Protein AF-A0A8J2L6C5-F1 (afdb_monomer_lite)

Radius of gyration: 22.98 Å; chains: 1; bounding box: 67×47×53 Å

Structure (mmCIF, N/CA/C/O backbone):
data_AF-A0A8J2L6C5-F1
#
_entry.id   AF-A0A8J2L6C5-F1
#
loop_
_atom_site.group_PDB
_atom_site.id
_atom_site.type_symbol
_atom_site.label_atom_id
_atom_site.label_alt_id
_atom_site.label_comp_id
_atom_site.label_asym_id
_atom_site.label_entity_id
_atom_site.label_seq_id
_atom_site.pdbx_PDB_ins_code
_atom_site.Cartn_x
_atom_site.Cartn_y
_atom_site.Cartn_z
_atom_site.occupancy
_atom_site.B_iso_or_equiv
_atom_site.auth_seq_id
_atom_site.auth_comp_id
_atom_site.auth_asym_id
_atom_site.auth_atom_id
_atom_site.pdbx_PDB_model_num
ATOM 1 N N . MET A 1 1 ? 51.943 -33.231 -26.696 1.00 49.09 1 MET A N 1
ATOM 2 C CA . MET A 1 1 ? 50.766 -32.488 -26.195 1.00 49.09 1 MET A CA 1
ATOM 3 C C . MET A 1 1 ? 50.661 -31.235 -27.057 1.00 49.09 1 MET A C 1
ATOM 5 O O . MET A 1 1 ? 51.568 -30.420 -26.997 1.00 49.09 1 MET A O 1
ATOM 9 N N . SER A 1 2 ? 49.703 -31.187 -27.993 1.00 46.16 2 SER A N 1
ATOM 10 C CA . SER A 1 2 ? 49.721 -30.212 -29.100 1.00 46.16 2 SER A CA 1
ATOM 11 C C . SER A 1 2 ? 49.302 -28.809 -28.628 1.00 46.16 2 SER A C 1
ATOM 13 O O . SER A 1 2 ? 48.279 -28.712 -27.941 1.00 46.16 2 SER A O 1
ATOM 15 N N . PRO A 1 3 ? 50.031 -27.738 -28.993 1.00 54.91 3 PRO A N 1
ATOM 1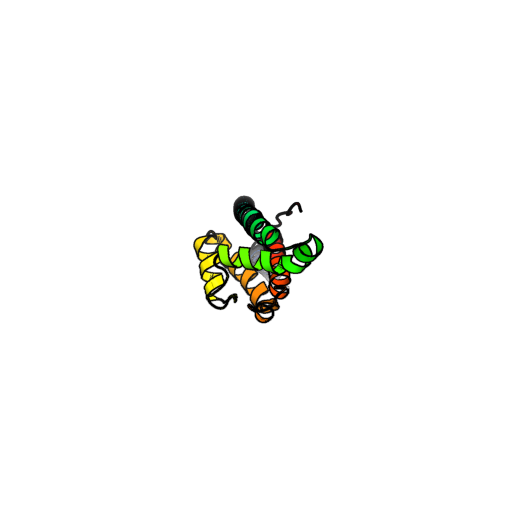6 C CA . PRO A 1 3 ? 49.730 -26.361 -28.576 1.00 54.91 3 PRO A CA 1
ATOM 17 C C . PRO A 1 3 ? 48.330 -25.877 -29.006 1.00 54.91 3 PRO A C 1
ATOM 19 O O . PRO A 1 3 ? 47.733 -25.035 -28.335 1.00 54.91 3 PRO A O 1
ATOM 22 N N . ASP A 1 4 ? 47.739 -26.476 -30.044 1.00 61.22 4 ASP A N 1
ATOM 23 C CA . ASP A 1 4 ? 46.392 -26.147 -30.538 1.00 61.22 4 ASP A CA 1
ATOM 24 C C . ASP A 1 4 ? 45.256 -26.455 -29.552 1.00 61.22 4 ASP A C 1
ATOM 26 O O . ASP A 1 4 ? 44.227 -25.769 -29.524 1.00 61.22 4 ASP A O 1
ATOM 30 N N . THR A 1 5 ? 45.422 -27.473 -28.706 1.00 56.78 5 THR A N 1
ATOM 31 C CA . THR A 1 5 ? 44.381 -27.885 -27.752 1.00 56.78 5 THR A CA 1
ATOM 32 C C . THR A 1 5 ? 44.279 -26.907 -26.579 1.00 56.78 5 THR A C 1
ATOM 34 O O . THR A 1 5 ? 43.208 -26.756 -25.989 1.00 56.78 5 THR A O 1
ATOM 37 N N . GLN A 1 6 ? 45.374 -26.215 -26.250 1.00 59.84 6 GLN A N 1
ATOM 38 C CA . GLN A 1 6 ? 45.425 -25.250 -25.153 1.00 59.84 6 GLN A CA 1
ATOM 39 C C . GLN A 1 6 ? 44.753 -23.928 -25.542 1.00 59.84 6 GLN A C 1
ATOM 41 O O . GLN A 1 6 ? 43.902 -23.442 -24.798 1.00 59.84 6 GLN A O 1
ATOM 46 N N . SER A 1 7 ? 45.020 -23.415 -26.747 1.00 59.69 7 SER A N 1
ATOM 47 C CA . SER A 1 7 ? 44.397 -22.183 -27.253 1.00 59.69 7 SER A CA 1
ATOM 48 C C . SER A 1 7 ? 42.879 -22.309 -27.423 1.00 59.69 7 SER A C 1
ATOM 50 O O . SER A 1 7 ? 42.139 -21.401 -27.049 1.00 59.69 7 SER A O 1
ATOM 52 N N . ARG A 1 8 ? 42.378 -23.461 -27.896 1.00 69.06 8 ARG A N 1
ATOM 53 C CA . ARG A 1 8 ? 40.928 -23.707 -28.027 1.00 69.06 8 ARG A CA 1
ATOM 54 C C . ARG A 1 8 ? 40.193 -23.691 -26.685 1.00 69.06 8 ARG A C 1
ATOM 56 O O . ARG A 1 8 ? 39.092 -23.156 -26.605 1.00 69.06 8 ARG A O 1
ATOM 63 N N . ARG A 1 9 ? 40.803 -24.242 -25.630 1.00 70.81 9 ARG A N 1
ATOM 64 C CA . ARG A 1 9 ? 40.222 -24.254 -24.276 1.00 70.81 9 ARG A CA 1
ATOM 65 C C . ARG A 1 9 ? 40.159 -22.854 -23.674 1.00 70.81 9 ARG A C 1
ATOM 67 O O . ARG A 1 9 ? 39.154 -22.519 -23.063 1.00 70.81 9 ARG A O 1
ATOM 74 N N . VAL A 1 10 ? 41.183 -22.028 -23.896 1.00 72.75 10 VAL A N 1
ATOM 75 C CA . VAL A 1 10 ? 41.202 -20.632 -23.425 1.00 72.75 10 VAL A CA 1
ATOM 76 C C . VAL A 1 10 ? 40.111 -19.806 -24.110 1.00 72.75 10 VAL A C 1
ATOM 78 O O . VAL A 1 10 ? 39.377 -19.092 -23.434 1.00 72.75 10 VAL A O 1
ATOM 81 N N . ILE A 1 11 ? 39.943 -19.955 -2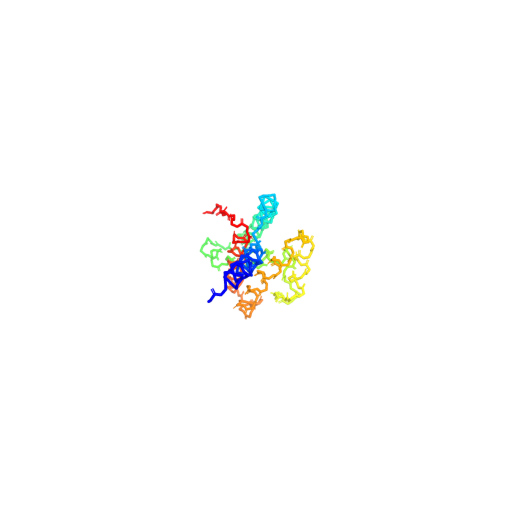5.428 1.00 74.56 11 ILE A N 1
ATOM 82 C CA . ILE A 1 11 ? 38.912 -19.233 -26.191 1.00 74.56 11 ILE A CA 1
ATOM 83 C C . ILE A 1 11 ? 37.501 -19.640 -25.738 1.00 74.56 11 ILE A C 1
ATOM 85 O O . ILE A 1 11 ? 36.667 -18.773 -25.487 1.00 74.56 11 ILE A O 1
ATOM 89 N N . LEU A 1 12 ? 37.242 -20.941 -25.568 1.00 72.38 12 LEU A N 1
ATOM 90 C CA . LEU A 1 12 ? 35.959 -21.442 -25.056 1.00 72.38 12 LEU A CA 1
ATOM 91 C C . LEU A 1 12 ? 35.655 -20.913 -23.648 1.00 72.38 12 LEU A C 1
ATOM 93 O O . LEU A 1 12 ? 34.540 -20.461 -23.400 1.00 72.38 12 LEU A O 1
ATOM 97 N N . SER A 1 13 ? 36.644 -20.891 -22.752 1.00 70.69 13 SER A N 1
ATOM 98 C CA . SER A 1 13 ? 36.480 -20.338 -21.403 1.00 70.69 13 SER A CA 1
ATOM 99 C C . SER A 1 13 ? 36.186 -18.834 -21.407 1.00 70.69 13 SER A C 1
ATOM 101 O O . SER A 1 13 ? 35.360 -18.382 -20.619 1.00 70.69 13 SER A O 1
ATOM 103 N N . LEU A 1 14 ? 36.804 -18.057 -22.304 1.00 70.44 14 LEU A N 1
ATOM 104 C CA . LEU A 1 14 ? 36.555 -16.614 -22.433 1.00 70.44 14 LEU A CA 1
ATOM 105 C C . LEU A 1 14 ? 35.157 -16.304 -22.990 1.00 70.44 14 LEU A C 1
ATOM 107 O O . LEU A 1 14 ? 34.516 -15.361 -22.530 1.00 70.44 14 LEU A O 1
ATOM 111 N N . ILE A 1 15 ? 34.664 -17.110 -23.935 1.00 72.12 15 ILE A N 1
ATOM 112 C CA . ILE A 1 15 ? 33.302 -16.979 -24.480 1.00 72.12 15 ILE A CA 1
ATOM 113 C C . ILE A 1 15 ? 32.260 -17.338 -23.415 1.00 72.12 15 ILE A C 1
ATOM 115 O O . ILE A 1 15 ? 31.271 -16.630 -23.251 1.00 72.12 15 ILE A O 1
ATOM 119 N N . ILE A 1 16 ? 32.486 -18.405 -22.644 1.00 67.00 16 ILE A N 1
ATOM 120 C CA . ILE A 1 16 ? 31.586 -18.777 -21.544 1.00 67.00 16 ILE A CA 1
ATOM 121 C C . ILE A 1 16 ? 31.578 -17.677 -20.473 1.00 67.00 16 ILE A C 1
ATOM 123 O O . ILE A 1 16 ? 30.511 -17.299 -19.999 1.00 67.00 16 ILE A O 1
ATOM 127 N N . LEU A 1 17 ? 32.738 -17.101 -20.144 1.00 61.38 17 LEU A N 1
ATOM 128 C CA . LEU A 1 17 ? 32.836 -16.000 -19.186 1.00 61.38 17 LEU A CA 1
ATOM 129 C C . LEU A 1 17 ? 32.109 -14.732 -19.676 1.00 61.38 17 LEU A C 1
ATOM 131 O O . LEU A 1 17 ? 31.425 -14.093 -18.882 1.00 61.38 17 LEU A O 1
ATOM 135 N N . SER A 1 18 ? 32.184 -14.386 -20.968 1.00 60.25 18 SER A N 1
ATOM 136 C CA . SER A 1 18 ? 31.481 -13.212 -21.516 1.00 60.25 18 SER A CA 1
ATOM 137 C C . SER A 1 18 ? 29.958 -13.392 -21.567 1.00 60.25 18 SER A C 1
ATOM 139 O O . SER A 1 18 ? 29.211 -12.442 -21.318 1.00 60.25 18 SER A O 1
ATOM 141 N N . ILE A 1 19 ? 29.485 -14.617 -21.814 1.00 59.12 19 ILE A N 1
ATOM 142 C CA . ILE A 1 19 ? 28.060 -14.959 -21.752 1.00 59.12 19 ILE A CA 1
ATOM 143 C C . ILE A 1 19 ? 27.571 -14.901 -20.300 1.00 59.12 19 ILE A C 1
ATOM 145 O O . ILE A 1 19 ? 26.531 -14.306 -20.038 1.00 59.12 19 ILE A O 1
ATOM 149 N N . VAL A 1 20 ? 28.338 -15.429 -19.340 1.00 57.31 20 VAL A N 1
ATOM 150 C CA . VAL A 1 20 ? 27.983 -15.369 -17.912 1.00 57.31 20 VAL A CA 1
ATOM 151 C C . VAL A 1 20 ? 27.952 -13.924 -17.400 1.00 57.31 20 VAL A C 1
ATOM 153 O O . VAL A 1 20 ? 27.009 -13.565 -16.704 1.00 57.31 20 VAL A O 1
ATOM 156 N N . ILE A 1 21 ? 28.894 -13.060 -17.799 1.00 54.16 21 ILE A N 1
ATOM 157 C CA . ILE A 1 21 ? 28.880 -11.631 -17.420 1.00 54.16 21 ILE A CA 1
ATOM 158 C C . ILE A 1 21 ? 27.645 -10.915 -17.987 1.00 54.16 21 ILE A C 1
ATOM 160 O O . ILE A 1 21 ? 27.053 -10.077 -17.311 1.00 54.16 21 ILE A O 1
ATOM 164 N N . SER A 1 22 ? 27.201 -11.287 -19.189 1.00 51.34 22 SER A N 1
ATOM 165 C CA . SER A 1 22 ? 26.016 -10.690 -19.821 1.00 51.34 22 SER A CA 1
ATOM 166 C C . SER A 1 22 ? 24.697 -11.114 -19.154 1.00 51.34 22 SER A C 1
ATOM 168 O O . SER A 1 22 ? 23.691 -10.423 -19.282 1.00 51.34 22 SER A O 1
ATOM 170 N N . VAL A 1 23 ? 24.689 -12.235 -18.422 1.00 48.47 23 VAL A N 1
ATOM 171 C CA . VAL A 1 23 ? 23.509 -12.759 -17.705 1.00 48.47 23 VAL A CA 1
ATOM 172 C C . VAL A 1 23 ? 23.377 -12.160 -16.294 1.00 48.47 23 VAL A C 1
ATOM 174 O O . VAL A 1 23 ? 22.300 -12.210 -15.701 1.00 48.47 23 VAL A O 1
ATOM 177 N N . VAL A 1 24 ? 24.427 -11.522 -15.762 1.00 48.66 24 VAL A N 1
ATOM 178 C CA . VAL A 1 24 ? 24.450 -10.951 -14.404 1.00 48.66 24 VAL A CA 1
ATOM 179 C C . VAL A 1 24 ? 24.492 -9.420 -14.446 1.00 48.66 24 VAL A C 1
ATOM 181 O O . VAL A 1 24 ? 25.466 -8.818 -14.020 1.00 48.66 24 VAL A O 1
ATOM 184 N N . ALA A 1 25 ? 23.436 -8.770 -14.944 1.00 46.09 25 ALA A N 1
ATOM 185 C CA . ALA A 1 25 ? 23.103 -7.390 -14.561 1.00 46.09 25 ALA A CA 1
ATOM 186 C C . ALA A 1 25 ? 21.725 -6.980 -15.100 1.00 46.09 25 ALA A C 1
ATOM 188 O O . ALA A 1 25 ? 21.604 -6.191 -16.031 1.00 46.09 25 ALA A O 1
ATOM 189 N N . GLY A 1 26 ? 20.658 -7.439 -14.446 1.00 53.12 26 GLY A N 1
ATOM 190 C CA . GLY A 1 26 ? 19.367 -6.740 -14.482 1.00 53.12 26 GLY A CA 1
ATOM 191 C C . GLY A 1 26 ? 19.396 -5.442 -13.662 1.00 53.12 26 GLY A C 1
ATOM 192 O O . GLY A 1 26 ? 18.459 -5.176 -12.915 1.00 53.12 26 GLY A O 1
ATOM 193 N N . ALA A 1 27 ? 20.497 -4.689 -13.713 1.00 63.03 27 ALA A N 1
ATOM 194 C CA . ALA A 1 27 ? 20.640 -3.426 -13.009 1.00 63.03 27 ALA A CA 1
ATOM 195 C C . ALA A 1 27 ? 19.981 -2.330 -13.850 1.00 63.03 27 ALA A C 1
ATOM 197 O O . ALA A 1 27 ? 20.288 -2.190 -15.034 1.00 63.03 27 ALA A O 1
ATOM 198 N N . PHE A 1 28 ? 19.067 -1.573 -13.243 1.00 67.75 28 PHE A N 1
ATOM 199 C CA . PHE A 1 28 ? 18.489 -0.384 -13.863 1.00 67.75 28 PHE A CA 1
ATOM 200 C C . PHE A 1 28 ? 19.601 0.515 -14.415 1.00 67.75 28 PHE A C 1
ATOM 202 O O . PHE A 1 28 ? 20.563 0.799 -13.699 1.00 67.75 28 PHE A O 1
ATOM 209 N N . THR A 1 29 ? 19.463 1.012 -15.647 1.00 83.00 29 THR A N 1
ATOM 210 C CA . THR A 1 29 ? 20.360 2.090 -16.101 1.00 83.00 29 THR A CA 1
ATOM 211 C C . THR A 1 29 ? 20.107 3.354 -15.274 1.00 83.00 29 THR A C 1
ATOM 213 O O . THR A 1 29 ? 19.019 3.537 -14.719 1.00 83.00 29 THR A O 1
ATOM 216 N N . ASP A 1 30 ? 21.072 4.273 -15.219 1.00 83.94 30 ASP A N 1
ATOM 217 C CA . ASP A 1 30 ? 20.940 5.530 -14.465 1.00 83.94 30 ASP A CA 1
ATOM 218 C C . ASP A 1 30 ? 19.677 6.326 -14.830 1.00 83.94 30 ASP A C 1
ATOM 220 O O . ASP A 1 30 ? 19.064 6.975 -13.976 1.00 83.94 30 ASP A O 1
ATOM 224 N N . SER A 1 31 ? 19.268 6.276 -16.102 1.00 85.94 31 SER A N 1
ATOM 225 C CA . SER A 1 31 ? 18.033 6.912 -16.570 1.00 85.94 31 SER A CA 1
ATOM 226 C C . SER A 1 31 ? 16.799 6.234 -15.977 1.00 85.94 31 SER A C 1
ATOM 228 O O . SER A 1 31 ? 15.890 6.903 -15.488 1.00 85.94 31 SER A O 1
ATOM 230 N N . GLU A 1 32 ? 16.782 4.902 -15.948 1.00 86.31 32 GLU A N 1
ATOM 231 C CA . GLU A 1 32 ? 15.661 4.124 -15.408 1.00 86.31 32 GLU A CA 1
ATOM 232 C C . GLU A 1 32 ? 15.569 4.274 -13.896 1.00 86.31 32 GLU A C 1
ATOM 234 O O . GLU A 1 32 ? 14.472 4.400 -13.365 1.00 86.31 32 GLU A O 1
ATOM 239 N N . LEU A 1 33 ? 16.706 4.341 -13.201 1.00 86.06 33 LEU A N 1
ATOM 240 C CA . LEU A 1 33 ? 16.735 4.612 -11.770 1.00 86.06 33 LEU A CA 1
ATOM 241 C C . LEU A 1 33 ? 16.171 6.007 -11.465 1.00 86.06 33 LEU A C 1
ATOM 243 O O . LEU A 1 33 ? 15.381 6.165 -10.534 1.00 86.06 33 LEU A O 1
ATOM 247 N N . LYS A 1 34 ? 16.517 7.029 -12.262 1.00 88.81 34 LYS A N 1
ATOM 248 C CA . LYS A 1 34 ? 15.938 8.378 -12.123 1.00 88.81 34 LYS A CA 1
ATOM 249 C C . LYS A 1 34 ? 14.425 8.377 -12.354 1.00 88.81 34 LYS A C 1
ATOM 251 O O . LYS A 1 34 ? 13.697 9.001 -11.579 1.00 88.81 34 LYS A O 1
ATOM 256 N N . GLU A 1 35 ? 13.947 7.675 -13.378 1.00 90.25 35 GLU A N 1
ATOM 257 C CA . GLU A 1 35 ? 12.515 7.502 -13.658 1.00 90.25 35 GLU A CA 1
ATOM 258 C C . GLU A 1 35 ? 11.794 6.766 -12.522 1.00 90.25 35 GLU A C 1
ATOM 260 O O . GLU A 1 35 ? 10.747 7.228 -12.067 1.00 90.25 35 GLU A O 1
ATOM 265 N N . CYS A 1 36 ? 12.391 5.686 -12.014 1.00 88.00 36 CYS A N 1
ATOM 266 C CA . CYS A 1 36 ? 11.898 4.890 -10.891 1.00 88.00 36 CYS A CA 1
ATOM 267 C C . CYS A 1 36 ? 11.743 5.779 -9.652 1.00 88.00 36 CYS A C 1
ATOM 269 O O . CYS A 1 36 ? 10.646 5.928 -9.118 1.00 88.00 36 CYS A O 1
ATOM 271 N N . LYS A 1 37 ? 12.806 6.499 -9.261 1.00 89.69 37 LYS A N 1
ATOM 272 C CA . LYS A 1 37 ? 12.775 7.437 -8.126 1.00 89.69 37 LYS A CA 1
ATOM 273 C C . LYS A 1 37 ? 11.734 8.542 -8.319 1.00 89.69 37 LYS A C 1
ATOM 275 O O . LYS A 1 37 ? 11.051 8.916 -7.365 1.00 89.69 37 LYS A O 1
ATOM 280 N N . LYS A 1 38 ? 11.583 9.079 -9.536 1.00 90.25 38 LYS A N 1
ATOM 281 C CA . LYS A 1 38 ? 10.559 10.091 -9.851 1.00 90.25 38 LYS A CA 1
ATOM 282 C C . LYS A 1 38 ? 9.147 9.530 -9.671 1.00 90.25 38 LYS A C 1
ATOM 284 O O . LYS A 1 38 ? 8.307 10.208 -9.078 1.00 90.25 38 LYS A O 1
ATOM 289 N N . PHE A 1 39 ? 8.899 8.314 -10.150 1.00 89.75 39 PHE A N 1
ATOM 290 C CA . PHE A 1 39 ? 7.632 7.613 -9.971 1.00 89.75 39 PHE A CA 1
ATOM 291 C C . PHE A 1 39 ? 7.346 7.342 -8.488 1.00 89.75 39 PHE A C 1
ATOM 293 O O . PHE A 1 39 ? 6.308 7.778 -7.994 1.00 89.75 39 PHE A O 1
ATOM 300 N N . THR A 1 40 ? 8.290 6.756 -7.749 1.00 89.19 40 THR A N 1
ATOM 301 C CA . THR A 1 40 ? 8.145 6.492 -6.309 1.00 89.19 40 THR A CA 1
ATOM 302 C C . THR A 1 40 ? 7.829 7.754 -5.520 1.00 89.19 40 THR A C 1
ATOM 304 O O . THR A 1 40 ? 6.897 7.768 -4.724 1.00 89.19 40 THR A O 1
ATOM 307 N N . ARG A 1 41 ? 8.527 8.867 -5.783 1.00 89.69 41 ARG A N 1
ATOM 308 C CA . ARG A 1 41 ? 8.220 10.151 -5.132 1.00 89.69 41 ARG A CA 1
ATOM 309 C C . ARG A 1 41 ? 6.814 10.649 -5.454 1.00 89.69 41 ARG A C 1
ATOM 311 O O . ARG A 1 41 ? 6.186 11.259 -4.595 1.00 89.69 41 ARG A O 1
ATOM 318 N N . LYS A 1 42 ? 6.320 10.433 -6.679 1.00 90.75 42 LYS A N 1
ATOM 319 C CA . LYS A 1 42 ? 4.945 10.798 -7.054 1.00 90.75 42 LYS A CA 1
ATOM 320 C C . LYS A 1 42 ? 3.933 9.974 -6.255 1.00 90.75 42 LYS A C 1
ATOM 322 O O . LYS A 1 42 ? 2.997 10.556 -5.718 1.00 90.75 42 LYS A O 1
ATOM 327 N N . VAL A 1 43 ? 4.159 8.666 -6.134 1.00 89.44 43 VAL A N 1
ATOM 328 C CA . VAL A 1 43 ? 3.323 7.766 -5.323 1.00 89.44 43 VAL A CA 1
ATOM 329 C C . VAL A 1 43 ? 3.351 8.176 -3.850 1.00 89.44 43 VAL A C 1
ATOM 331 O O . VAL A 1 43 ? 2.296 8.370 -3.259 1.00 89.44 43 VAL A O 1
ATOM 334 N N . LEU A 1 44 ? 4.532 8.413 -3.272 1.00 88.94 44 LEU A N 1
ATOM 335 C CA . LEU A 1 44 ? 4.664 8.853 -1.879 1.00 88.94 44 LEU A CA 1
ATOM 336 C C . LEU A 1 44 ? 3.949 10.182 -1.618 1.00 88.94 44 LEU A C 1
ATOM 338 O O . LEU A 1 44 ? 3.246 10.310 -0.623 1.00 88.94 44 LEU A O 1
ATOM 342 N N . LYS A 1 45 ? 4.068 11.165 -2.520 1.00 91.12 45 LYS A N 1
ATOM 343 C CA . LYS A 1 45 ? 3.327 12.433 -2.402 1.00 91.12 45 LYS A CA 1
ATOM 344 C C . LYS A 1 45 ? 1.815 12.223 -2.403 1.00 91.12 45 LYS A C 1
ATOM 346 O O . LYS A 1 45 ? 1.117 12.898 -1.653 1.00 91.12 45 LYS A O 1
ATOM 351 N N . GLN A 1 46 ? 1.327 11.314 -3.240 1.00 91.56 46 GLN A N 1
ATOM 352 C CA . GLN A 1 46 ? -0.089 10.973 -3.299 1.00 91.56 46 GLN A CA 1
ATOM 353 C C . GLN A 1 46 ? -0.542 10.292 -1.994 1.00 91.56 46 GLN A C 1
ATOM 355 O O . GLN A 1 46 ? -1.494 10.755 -1.377 1.00 91.56 46 GLN A O 1
ATOM 360 N N . ILE A 1 47 ? 0.220 9.321 -1.480 1.00 91.12 47 ILE A N 1
ATOM 361 C CA . ILE A 1 47 ? -0.046 8.683 -0.177 1.00 91.12 47 ILE A CA 1
ATOM 362 C C . ILE A 1 47 ? -0.043 9.709 0.966 1.00 91.12 47 ILE A C 1
ATOM 364 O O . ILE A 1 47 ? -0.924 9.674 1.816 1.00 91.12 47 ILE A O 1
ATOM 368 N N . LEU A 1 48 ? 0.906 10.652 0.989 1.00 92.00 48 LEU A N 1
ATOM 369 C CA . LEU A 1 48 ? 0.967 11.710 2.008 1.00 92.00 48 LEU A CA 1
ATOM 370 C C . LEU A 1 48 ? -0.244 12.647 1.958 1.00 92.00 48 LEU A C 1
ATOM 372 O O . LEU A 1 48 ? -0.716 13.109 2.998 1.00 92.00 48 LEU A O 1
ATOM 376 N N . LYS A 1 49 ? -0.758 12.926 0.757 1.00 94.69 49 LYS A N 1
ATOM 377 C CA . LYS A 1 49 ? -1.988 13.699 0.586 1.00 94.69 49 LYS A CA 1
ATOM 378 C C . LYS A 1 49 ? -3.175 12.953 1.194 1.00 94.69 49 LYS A C 1
ATOM 380 O O . LYS A 1 49 ? -3.893 13.537 2.005 1.00 94.69 49 LYS A O 1
ATOM 385 N N . GLU A 1 50 ? -3.344 11.674 0.862 1.00 95.00 50 GLU A N 1
ATOM 386 C CA . GLU A 1 50 ? -4.435 10.868 1.420 1.00 95.00 50 GLU A CA 1
ATOM 387 C C . GLU A 1 50 ? -4.274 10.636 2.924 1.00 95.00 50 GLU A C 1
ATOM 389 O O . GLU A 1 50 ? -5.262 10.670 3.654 1.00 95.00 50 GLU A O 1
ATOM 394 N N . LEU A 1 51 ? -3.039 10.520 3.424 1.00 94.06 51 LEU A N 1
ATOM 395 C CA . LEU A 1 51 ? -2.747 10.501 4.856 1.00 94.06 51 LEU A CA 1
ATOM 396 C C . LEU A 1 51 ? -3.287 11.760 5.537 1.00 94.06 51 LEU A C 1
ATOM 398 O O . LEU A 1 51 ? -3.952 11.648 6.560 1.00 94.06 51 LEU A O 1
ATOM 402 N N . GLY A 1 52 ? -3.055 12.949 4.974 1.00 94.56 52 GLY A N 1
ATOM 403 C CA . GLY A 1 52 ? -3.584 14.200 5.521 1.00 94.56 52 GLY A CA 1
ATOM 404 C C . GLY A 1 52 ? -5.115 14.222 5.594 1.00 94.56 52 GLY A C 1
ATOM 405 O O . GLY A 1 52 ? -5.677 14.630 6.615 1.00 94.56 52 GLY A O 1
ATOM 406 N N . VAL A 1 53 ? -5.786 13.736 4.545 1.00 96.44 53 VAL A N 1
ATOM 407 C CA . VAL A 1 53 ? -7.254 13.641 4.480 1.00 96.44 53 VAL A CA 1
ATOM 408 C C . VAL A 1 53 ? -7.772 12.637 5.511 1.00 96.44 53 VAL A C 1
ATOM 410 O O . VAL A 1 53 ? -8.519 13.008 6.415 1.00 96.44 53 VAL A O 1
ATOM 413 N N . CYS A 1 54 ? -7.318 11.386 5.438 1.00 96.56 54 CYS A N 1
ATOM 414 C CA . CYS A 1 54 ? -7.764 10.300 6.306 1.00 96.56 54 CYS A CA 1
ATOM 415 C C . CYS A 1 54 ? -7.431 10.546 7.783 1.00 96.56 54 CYS A C 1
ATOM 417 O O . CYS A 1 54 ? -8.243 10.253 8.660 1.00 96.56 54 CYS A O 1
ATOM 419 N N . ASN A 1 55 ? -6.262 11.118 8.083 1.00 95.44 55 ASN A N 1
ATOM 420 C CA . ASN A 1 55 ? -5.879 11.458 9.451 1.00 95.44 55 ASN A CA 1
ATOM 421 C C . ASN A 1 55 ? -6.789 12.551 10.027 1.00 95.44 55 ASN A C 1
ATOM 423 O O . ASN A 1 55 ? -7.185 12.464 11.186 1.00 95.44 55 ASN A O 1
ATOM 427 N N . SER A 1 56 ? -7.162 13.551 9.221 1.00 95.00 56 SER A N 1
ATOM 428 C CA . SER A 1 56 ? -8.097 14.603 9.639 1.00 95.00 56 SER A CA 1
ATOM 429 C C . SER A 1 56 ? -9.513 14.059 9.855 1.00 95.00 56 SER A C 1
ATOM 431 O O . SER A 1 56 ? -10.150 14.394 10.853 1.00 95.00 56 SER A O 1
ATOM 433 N N . GLU A 1 57 ? -9.990 13.178 8.968 1.00 93.81 57 GLU A N 1
ATOM 434 C CA . GLU A 1 57 ? -11.287 12.505 9.121 1.00 93.81 57 GLU A CA 1
ATOM 435 C C . GLU A 1 57 ? -11.364 11.707 10.431 1.00 93.81 57 GLU A C 1
ATOM 437 O O . GLU A 1 57 ? -12.374 11.772 11.132 1.00 93.81 57 GLU A O 1
ATOM 442 N N . TRP A 1 58 ? -10.302 10.977 10.784 1.00 92.56 58 TRP A N 1
ATOM 443 C CA . TRP A 1 58 ? -10.252 10.190 12.018 1.00 92.56 58 TRP A CA 1
ATOM 444 C C . TRP A 1 58 ? -10.047 11.030 13.270 1.00 92.56 58 TRP A C 1
ATOM 446 O O . TRP A 1 58 ? -10.701 10.761 14.274 1.00 92.56 58 TRP A O 1
ATOM 456 N N . LYS A 1 59 ? -9.249 12.099 13.195 1.00 91.44 59 LYS A N 1
ATOM 457 C CA . LYS A 1 59 ? -9.069 13.032 14.313 1.00 91.44 59 LYS A CA 1
ATOM 458 C C . LYS A 1 59 ? -10.406 13.617 14.782 1.00 91.44 59 LYS A C 1
ATOM 460 O O . LYS A 1 59 ? -10.618 13.772 15.979 1.00 91.44 59 LYS A O 1
ATOM 465 N N . ASN A 1 60 ? -11.329 13.876 13.853 1.00 90.31 60 ASN A N 1
ATOM 466 C CA . ASN A 1 60 ? -12.681 14.360 14.157 1.00 90.31 60 ASN A CA 1
ATOM 467 C C . ASN A 1 60 ? -13.612 13.279 14.742 1.00 90.31 60 ASN A C 1
ATOM 469 O O . ASN A 1 60 ? -14.667 13.610 15.280 1.00 90.31 60 ASN A O 1
ATOM 473 N N . LYS A 1 61 ? -13.250 11.996 14.624 1.00 90.19 61 LYS A N 1
ATOM 474 C CA . LYS A 1 61 ? -14.024 10.840 15.114 1.00 90.19 61 LYS A CA 1
ATOM 475 C C . LYS A 1 61 ? -13.526 10.310 16.464 1.00 90.19 61 LYS A C 1
ATOM 477 O O . LYS A 1 61 ? -14.165 9.431 17.033 1.00 90.19 61 LYS A O 1
ATOM 482 N N . THR A 1 62 ? -12.408 10.824 16.970 1.00 92.75 62 THR A N 1
ATOM 483 C CA . THR A 1 62 ? -11.762 10.380 18.216 1.00 92.75 62 THR A CA 1
ATOM 484 C C . THR A 1 62 ? -11.828 11.459 19.288 1.00 92.75 62 THR A C 1
ATOM 486 O O . THR A 1 62 ? -11.767 12.647 18.978 1.00 92.75 62 THR A O 1
ATOM 489 N N . LYS A 1 63 ? -11.917 11.060 20.559 1.00 92.56 63 LYS A N 1
ATOM 490 C CA . LYS A 1 63 ? -12.063 11.991 21.693 1.00 92.56 63 LYS A CA 1
ATOM 491 C C . LYS A 1 63 ? -10.732 12.393 22.323 1.00 92.56 63 LYS A C 1
ATOM 493 O O . LYS A 1 63 ? -10.675 13.384 23.047 1.00 92.56 63 LYS A O 1
ATOM 498 N N . SER A 1 64 ? -9.669 11.627 22.081 1.00 94.31 64 SER A N 1
ATOM 499 C CA . SER A 1 64 ? -8.339 11.882 22.635 1.00 94.31 64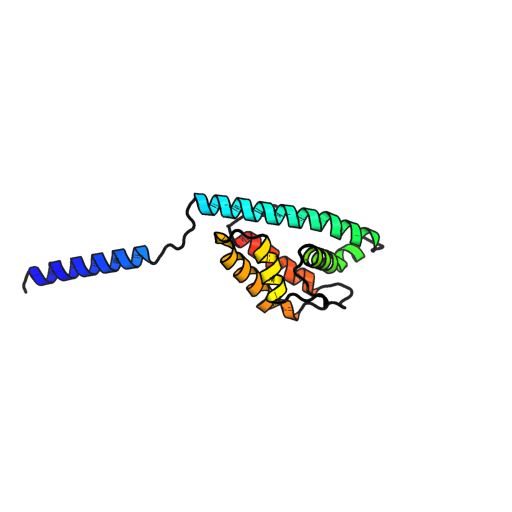 SER A CA 1
ATOM 500 C C . SER A 1 64 ? -7.227 11.495 21.662 1.00 94.31 64 SER A C 1
ATOM 502 O O . SER A 1 64 ? -7.417 10.685 20.754 1.00 94.31 64 SER A O 1
ATOM 504 N N . GLN A 1 65 ? -6.031 12.046 21.886 1.00 91.75 65 GLN A N 1
ATOM 505 C CA . GLN A 1 65 ? -4.836 11.691 21.115 1.00 91.75 65 GLN A CA 1
ATOM 506 C C . GLN A 1 65 ? -4.443 10.215 21.299 1.00 91.75 65 GLN A C 1
ATOM 508 O O . GLN A 1 65 ? -3.931 9.592 20.372 1.00 91.75 65 GLN A O 1
ATOM 513 N N . GLU A 1 66 ? -4.688 9.645 22.482 1.00 94.38 66 GLU A N 1
ATOM 514 C CA . GLU A 1 66 ? -4.427 8.229 22.755 1.00 94.38 66 GLU A CA 1
ATOM 515 C C . GLU A 1 66 ? -5.352 7.325 21.930 1.00 94.38 66 GLU A C 1
ATOM 517 O O . GLU A 1 66 ? -4.889 6.370 21.308 1.00 94.38 66 GLU A O 1
ATOM 522 N N . GLU A 1 67 ? -6.648 7.647 21.883 1.00 92.94 67 GLU A N 1
ATOM 523 C CA . GLU A 1 67 ? -7.614 6.928 21.049 1.00 92.94 67 GLU A CA 1
ATOM 524 C C . GLU A 1 67 ? -7.241 7.038 19.565 1.00 92.94 67 GLU A C 1
ATOM 526 O O . GLU A 1 67 ? -7.215 6.030 18.859 1.00 92.94 67 GLU A O 1
ATOM 531 N N . HIS A 1 68 ? -6.869 8.240 19.112 1.00 92.62 68 HIS A N 1
ATOM 532 C CA . HIS A 1 68 ? -6.403 8.476 17.743 1.00 92.62 68 HIS A CA 1
ATOM 533 C C . HIS A 1 68 ? -5.188 7.619 17.386 1.00 92.62 68 HIS A C 1
ATOM 535 O O . HIS A 1 68 ? -5.183 6.953 16.353 1.00 92.62 68 HIS A O 1
ATOM 541 N N . SER A 1 69 ? -4.195 7.557 18.276 1.00 91.88 69 SER A N 1
ATOM 542 C CA . SER A 1 69 ? -3.002 6.724 18.094 1.00 91.88 69 SER A CA 1
ATOM 543 C C . SER A 1 69 ? -3.352 5.237 17.936 1.00 91.88 69 SER A C 1
ATOM 545 O O . SER A 1 69 ? -2.857 4.566 17.028 1.00 91.88 69 SER A O 1
ATOM 547 N N . LYS A 1 70 ? -4.281 4.724 18.756 1.00 93.81 70 LYS A N 1
ATOM 548 C CA . LYS A 1 70 ? -4.757 3.332 18.662 1.00 93.81 70 LYS A CA 1
ATOM 549 C C . LYS A 1 70 ? -5.505 3.047 17.356 1.00 93.81 70 LYS A C 1
ATOM 551 O O . LYS A 1 70 ? -5.468 1.916 16.882 1.00 93.81 70 LYS A O 1
ATOM 556 N N . LYS A 1 71 ? -6.141 4.059 16.754 1.00 94.69 71 LYS A N 1
ATOM 557 C CA . LYS A 1 71 ? -6.892 3.947 15.491 1.00 94.69 71 LYS A CA 1
ATOM 558 C C . LYS A 1 71 ? -6.080 4.308 14.247 1.00 94.69 71 LYS A C 1
ATOM 560 O O . LYS A 1 71 ? -6.650 4.419 13.161 1.00 94.69 71 LYS A O 1
ATOM 565 N N . MET A 1 72 ? -4.750 4.405 14.341 1.00 93.81 72 MET A N 1
ATOM 566 C CA . MET A 1 72 ? -3.923 4.670 13.158 1.00 93.81 72 MET A CA 1
ATOM 567 C C . MET A 1 72 ? -4.038 3.596 12.072 1.00 93.81 72 MET A C 1
ATOM 569 O O . MET A 1 72 ? -3.955 3.923 10.889 1.00 93.81 72 MET A O 1
ATOM 573 N N . GLY A 1 73 ? -4.328 2.343 12.432 1.00 95.69 73 GLY A N 1
ATOM 574 C CA . GLY A 1 73 ? -4.661 1.313 11.444 1.00 95.69 73 GLY A CA 1
ATOM 575 C C . GLY A 1 73 ? -5.878 1.682 10.591 1.00 95.69 73 GLY A C 1
ATOM 576 O O . GLY A 1 73 ? -5.916 1.392 9.397 1.00 95.69 73 GLY A O 1
ATOM 577 N N . CYS A 1 74 ? -6.851 2.395 11.161 1.00 96.88 74 CYS A N 1
ATOM 578 C CA . CYS A 1 74 ? -8.050 2.800 10.438 1.00 96.88 74 CYS A CA 1
ATOM 579 C C . CYS A 1 74 ? -7.802 3.995 9.510 1.00 96.88 74 CYS A C 1
ATOM 581 O O . CYS A 1 74 ? -8.473 4.130 8.483 1.00 96.88 74 CYS A O 1
ATOM 583 N N . VAL A 1 75 ? -6.803 4.828 9.813 1.00 96.56 75 VAL A N 1
ATOM 584 C CA . VAL A 1 75 ? -6.297 5.833 8.866 1.00 96.56 75 VAL A CA 1
ATOM 585 C C . VAL A 1 75 ? -5.657 5.140 7.663 1.00 96.56 75 VAL A C 1
ATOM 587 O O . VAL A 1 75 ? -5.946 5.511 6.530 1.00 96.56 75 VAL A O 1
ATOM 590 N N . VAL A 1 76 ? -4.864 4.086 7.887 1.00 96.62 76 VAL A N 1
ATOM 591 C CA . VAL A 1 76 ? -4.272 3.294 6.795 1.00 96.62 76 VAL A CA 1
ATOM 592 C C . VAL A 1 76 ? -5.348 2.609 5.952 1.00 96.62 76 VAL A C 1
ATOM 594 O O . VAL A 1 76 ? -5.289 2.675 4.727 1.00 96.62 76 VAL A O 1
ATOM 597 N N . ARG A 1 77 ? -6.375 2.020 6.578 1.00 97.25 77 ARG A N 1
ATOM 598 C CA . ARG A 1 77 ? -7.536 1.469 5.858 1.00 97.25 77 ARG A CA 1
ATOM 599 C C . ARG A 1 77 ? -8.191 2.512 4.947 1.00 97.25 77 ARG A C 1
ATOM 601 O O . ARG A 1 77 ? -8.475 2.208 3.796 1.00 97.25 77 ARG A O 1
ATOM 608 N N . CYS A 1 78 ? -8.400 3.731 5.446 1.00 97.19 78 CYS A N 1
ATOM 609 C CA . CYS A 1 78 ? -8.956 4.830 4.654 1.00 97.19 78 CYS A CA 1
ATOM 610 C C . CYS A 1 78 ? -8.077 5.177 3.440 1.00 97.19 78 CYS A C 1
ATOM 612 O O . CYS A 1 78 ? -8.601 5.397 2.352 1.00 97.19 78 CYS A O 1
ATOM 614 N N . ILE A 1 79 ? -6.748 5.177 3.591 1.00 96.62 79 ILE A N 1
ATOM 615 C CA . ILE A 1 79 ? -5.832 5.408 2.463 1.00 96.62 79 ILE A CA 1
ATOM 616 C C . ILE A 1 79 ? -5.975 4.293 1.422 1.00 96.62 79 ILE A C 1
ATOM 618 O O . ILE A 1 79 ? -6.086 4.581 0.235 1.00 96.62 79 ILE A O 1
ATOM 622 N N . LEU A 1 80 ? -6.001 3.029 1.852 1.00 95.75 80 LEU A N 1
ATOM 623 C CA . LEU A 1 80 ? -6.148 1.886 0.944 1.00 95.75 80 LEU A CA 1
ATOM 624 C C . LEU A 1 80 ? -7.470 1.937 0.169 1.00 95.75 80 LEU A C 1
ATOM 626 O O . LEU A 1 80 ? -7.486 1.625 -1.018 1.00 95.75 80 LEU A O 1
ATOM 630 N N . ASP A 1 81 ? -8.550 2.374 0.814 1.00 96.00 81 ASP A N 1
ATOM 631 C CA . ASP A 1 81 ? -9.847 2.592 0.170 1.00 96.00 81 ASP A CA 1
ATOM 632 C C . ASP A 1 81 ? -9.774 3.697 -0.902 1.00 96.00 81 ASP A C 1
ATOM 634 O O . ASP A 1 81 ? -10.107 3.466 -2.066 1.00 96.00 81 ASP A O 1
ATOM 638 N N . LYS A 1 82 ? -9.229 4.875 -0.559 1.00 94.81 82 LYS A N 1
ATOM 639 C CA . LYS A 1 82 ? -9.075 5.997 -1.507 1.00 94.81 82 LYS A CA 1
ATOM 640 C C . LYS A 1 82 ? -8.138 5.674 -2.674 1.00 94.81 82 LYS A C 1
ATOM 642 O O . LYS A 1 82 ? -8.364 6.139 -3.788 1.00 94.81 82 LYS A O 1
ATOM 647 N N . GLU A 1 83 ? -7.123 4.846 -2.440 1.00 92.56 83 GLU A N 1
ATOM 648 C CA . GLU A 1 83 ? -6.210 4.346 -3.473 1.00 92.56 83 GLU A CA 1
ATOM 649 C C . GLU A 1 83 ? -6.749 3.102 -4.202 1.00 92.56 83 GLU A C 1
ATOM 651 O O . GLU A 1 83 ? -6.019 2.464 -4.969 1.00 92.56 83 GLU A O 1
ATOM 656 N N . GLN A 1 84 ? -8.026 2.761 -3.991 1.00 93.69 84 GLN A N 1
ATOM 657 C CA . GLN A 1 84 ? -8.737 1.681 -4.675 1.00 93.69 84 GLN A CA 1
ATOM 658 C C . GLN A 1 84 ? -8.071 0.305 -4.516 1.00 93.69 84 GLN A C 1
ATOM 660 O O . GLN A 1 84 ? -8.133 -0.547 -5.404 1.00 93.69 84 GLN A O 1
ATOM 665 N N . MET A 1 85 ? -7.409 0.093 -3.381 1.00 94.38 85 MET A N 1
ATOM 666 C CA . MET A 1 85 ? -6.746 -1.163 -3.033 1.00 94.38 85 MET A CA 1
ATOM 667 C C . MET A 1 85 ? -7.643 -2.121 -2.254 1.00 94.38 85 MET A C 1
ATOM 669 O O . MET A 1 85 ? -7.261 -3.276 -2.074 1.00 94.38 85 MET A O 1
ATOM 673 N N . LEU A 1 86 ? -8.815 -1.668 -1.811 1.00 95.69 86 LEU A N 1
ATOM 674 C CA . LEU A 1 86 ? -9.807 -2.505 -1.147 1.00 95.69 86 LEU A CA 1
ATOM 675 C C . LEU A 1 86 ? -10.963 -2.846 -2.097 1.00 95.69 86 LEU A C 1
ATOM 677 O O . LEU A 1 86 ? -11.294 -2.060 -2.990 1.00 95.69 86 LEU A O 1
ATOM 681 N N . ASP A 1 87 ? -11.539 -4.029 -1.911 1.00 95.31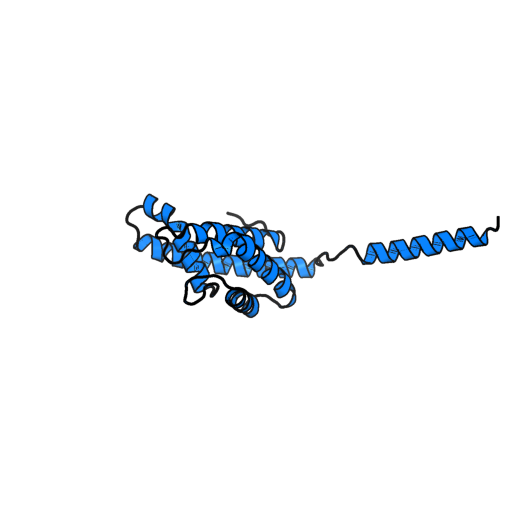 87 ASP A N 1
ATOM 682 C CA . ASP A 1 87 ? -12.810 -4.444 -2.506 1.00 95.31 87 ASP A CA 1
ATOM 683 C C . ASP A 1 87 ? -14.002 -3.963 -1.654 1.00 95.31 87 ASP A C 1
ATOM 685 O O . ASP A 1 87 ? -13.836 -3.306 -0.619 1.00 95.31 87 ASP A O 1
ATOM 689 N N . GLU A 1 88 ? -15.224 -4.296 -2.067 1.00 94.75 88 GLU A N 1
ATOM 690 C CA . GLU A 1 88 ? -16.457 -3.981 -1.338 1.00 94.75 88 GLU A CA 1
ATOM 691 C C . GLU A 1 88 ? -16.532 -4.608 0.064 1.00 94.75 88 GLU A C 1
ATOM 693 O O . GLU A 1 88 ? -17.305 -4.156 0.912 1.00 94.75 88 GLU A O 1
ATOM 698 N N . HIS A 1 89 ? -15.719 -5.629 0.328 1.00 94.31 89 HIS A N 1
ATOM 699 C CA . HIS A 1 89 ? -15.600 -6.272 1.627 1.00 94.31 89 HIS A CA 1
ATOM 700 C C . HIS A 1 89 ? -14.497 -5.647 2.484 1.00 94.31 89 HIS A C 1
ATOM 702 O O . HIS A 1 89 ? -14.347 -6.025 3.642 1.00 94.31 89 HIS A O 1
ATOM 708 N N . GLY A 1 90 ? -13.754 -4.662 1.976 1.00 94.25 90 GLY A N 1
ATOM 709 C CA . GLY A 1 90 ? -12.643 -4.036 2.684 1.00 94.25 90 GLY A CA 1
ATOM 710 C C . GLY A 1 90 ? -11.375 -4.891 2.696 1.00 94.25 90 GLY A C 1
ATOM 711 O O . GLY A 1 90 ? -10.514 -4.676 3.555 1.00 94.25 90 GLY A O 1
ATOM 712 N N . LEU A 1 91 ? -11.260 -5.860 1.790 1.00 95.25 91 LEU A N 1
ATOM 713 C CA . LEU A 1 91 ? -10.111 -6.745 1.650 1.00 95.25 91 LEU A CA 1
ATOM 714 C C . LEU A 1 91 ? -9.245 -6.324 0.467 1.00 95.25 91 LEU A C 1
ATOM 716 O O . LEU A 1 91 ? -9.709 -5.738 -0.508 1.00 95.25 91 LEU A O 1
ATOM 720 N N . VAL A 1 92 ? -7.958 -6.637 0.565 1.00 94.81 92 VAL A N 1
ATOM 721 C CA . VAL A 1 92 ? -7.055 -6.569 -0.581 1.00 94.81 92 VAL A CA 1
ATOM 722 C C . VAL A 1 92 ? -7.173 -7.887 -1.331 1.00 94.81 92 VAL A C 1
ATOM 724 O O . VAL A 1 92 ? -7.159 -8.953 -0.720 1.00 94.81 92 VAL A O 1
ATOM 727 N N . THR A 1 93 ? -7.302 -7.812 -2.650 1.00 94.06 93 THR A N 1
ATOM 728 C CA . THR A 1 93 ? -7.333 -8.983 -3.521 1.00 94.06 93 THR A CA 1
ATOM 729 C C . THR A 1 93 ? -6.347 -8.798 -4.661 1.00 94.06 93 THR A C 1
ATOM 731 O O . THR A 1 93 ? -5.886 -7.692 -4.961 1.00 94.06 93 THR A O 1
ATOM 734 N N . SER A 1 94 ? -6.052 -9.889 -5.366 1.00 93.88 94 SER A N 1
ATOM 735 C CA . SER A 1 94 ? -5.226 -9.802 -6.568 1.00 93.88 94 SER A CA 1
ATOM 736 C C . SER A 1 94 ? -5.805 -8.828 -7.599 1.00 93.88 94 SER A C 1
ATOM 738 O O . SER A 1 94 ? -5.047 -8.157 -8.295 1.00 93.88 94 SER A O 1
ATOM 740 N N . GLU A 1 95 ? -7.129 -8.737 -7.704 1.00 95.38 95 GLU A N 1
ATOM 741 C CA . GLU A 1 95 ? -7.795 -7.832 -8.637 1.00 95.38 95 GLU A CA 1
ATOM 742 C C . GLU A 1 95 ? -7.625 -6.369 -8.222 1.00 95.38 95 GLU A C 1
ATOM 744 O O . GLU A 1 95 ? -7.256 -5.533 -9.052 1.00 95.38 95 GLU A O 1
ATOM 749 N N . THR A 1 96 ? -7.820 -6.050 -6.937 1.00 95.69 96 THR A N 1
ATOM 750 C CA . THR A 1 96 ? -7.658 -4.672 -6.453 1.00 95.69 96 THR A CA 1
ATOM 751 C C . THR A 1 96 ? -6.211 -4.208 -6.584 1.00 95.69 96 THR A C 1
ATOM 753 O O . THR A 1 96 ? -5.978 -3.072 -6.995 1.00 95.69 96 THR A O 1
ATOM 756 N N . ILE A 1 97 ? -5.233 -5.094 -6.352 1.00 94.56 97 ILE A N 1
ATOM 757 C CA . ILE A 1 97 ? -3.810 -4.823 -6.603 1.00 94.56 97 ILE A CA 1
ATOM 758 C C . ILE A 1 97 ? -3.565 -4.536 -8.087 1.00 94.56 97 ILE A C 1
ATOM 760 O O . ILE A 1 97 ? -2.960 -3.514 -8.418 1.00 94.56 97 ILE A O 1
ATOM 764 N N . ILE A 1 98 ? -4.036 -5.409 -8.985 1.00 94.56 98 ILE A N 1
ATOM 765 C CA . ILE A 1 98 ? -3.808 -5.264 -10.429 1.00 94.56 98 ILE A CA 1
ATOM 766 C C . ILE A 1 98 ? -4.406 -3.965 -10.953 1.00 94.56 98 ILE A C 1
ATOM 768 O O . ILE A 1 98 ? -3.717 -3.240 -11.667 1.00 94.56 98 ILE A O 1
ATOM 772 N N . ARG A 1 99 ? -5.645 -3.645 -10.576 1.00 93.62 99 ARG A N 1
ATOM 773 C CA . ARG A 1 99 ? -6.312 -2.394 -10.952 1.00 93.62 99 ARG A CA 1
ATOM 774 C C . ARG A 1 99 ? -5.543 -1.185 -10.428 1.00 93.62 99 ARG A C 1
ATOM 776 O O . ARG A 1 99 ? -5.092 -0.335 -11.191 1.00 93.62 99 ARG A O 1
ATOM 783 N N . SER A 1 100 ? -5.306 -1.164 -9.120 1.00 91.50 100 SER A N 1
ATOM 784 C CA . SER A 1 100 ? -4.696 -0.032 -8.432 1.00 91.50 100 SER A CA 1
ATOM 785 C C . SER A 1 100 ? -3.266 0.256 -8.916 1.00 91.50 100 SER A C 1
ATOM 787 O O . SER A 1 100 ? -2.882 1.417 -9.079 1.00 91.50 100 SER A O 1
ATOM 789 N N . VAL A 1 101 ? -2.463 -0.777 -9.188 1.00 91.12 101 VAL A N 1
ATOM 790 C CA . VAL A 1 101 ? -1.115 -0.626 -9.761 1.00 91.12 101 VAL A CA 1
ATOM 791 C C . VAL A 1 101 ? -1.180 -0.362 -11.265 1.00 91.12 101 VAL A C 1
ATOM 793 O O . VAL A 1 101 ? -0.422 0.464 -11.774 1.00 91.12 101 VAL A O 1
ATOM 796 N N . GLY A 1 102 ? -2.075 -1.046 -11.977 1.00 88.62 102 GLY A N 1
ATOM 797 C CA . GLY A 1 102 ? -2.239 -0.994 -13.428 1.00 88.62 102 GLY A CA 1
ATOM 798 C C . GLY A 1 102 ? -2.460 0.416 -13.963 1.00 88.62 102 GLY A C 1
ATOM 799 O O . GLY A 1 102 ? -1.815 0.797 -14.944 1.00 88.62 102 GLY A O 1
ATOM 800 N N . ASP A 1 103 ? -3.285 1.190 -13.259 1.00 84.12 103 ASP A N 1
ATOM 801 C CA . ASP A 1 103 ? -3.694 2.544 -13.646 1.00 84.12 103 ASP A CA 1
ATOM 802 C C . ASP A 1 103 ? -2.627 3.613 -13.361 1.00 84.12 103 ASP A C 1
ATOM 804 O O . ASP A 1 103 ? -2.680 4.724 -13.894 1.00 84.12 103 ASP A O 1
ATOM 808 N N . ARG A 1 104 ? -1.644 3.305 -12.503 1.00 85.69 104 ARG A N 1
ATOM 809 C CA . ARG A 1 104 ? -0.709 4.304 -11.952 1.00 85.69 104 ARG A CA 1
ATOM 810 C C . ARG A 1 104 ? 0.749 4.030 -12.285 1.00 85.69 104 ARG A C 1
ATOM 812 O O . ARG A 1 104 ? 1.521 4.977 -12.462 1.00 85.69 104 ARG A O 1
ATOM 819 N N . ALA A 1 105 ? 1.146 2.761 -12.335 1.00 88.75 105 ALA A N 1
ATOM 820 C CA . ALA A 1 105 ? 2.525 2.370 -12.567 1.00 88.75 105 ALA A CA 1
ATOM 821 C C . ALA A 1 105 ? 2.866 2.418 -14.064 1.00 88.75 105 ALA A C 1
ATOM 823 O O . ALA A 1 105 ? 2.178 1.779 -14.865 1.00 88.75 105 ALA A O 1
ATOM 824 N N . PRO A 1 106 ? 3.961 3.099 -14.457 1.00 89.81 106 PRO A N 1
ATOM 825 C CA . PRO A 1 106 ? 4.507 2.973 -15.803 1.00 89.81 106 PRO A CA 1
ATOM 826 C C . PRO A 1 106 ? 4.773 1.500 -16.129 1.00 89.81 106 PRO A C 1
ATOM 828 O O . PRO A 1 106 ? 5.266 0.774 -15.265 1.00 89.81 106 PRO A O 1
ATOM 831 N N . ASP A 1 107 ? 4.510 1.061 -17.363 1.00 90.25 107 ASP A N 1
ATOM 832 C CA . ASP A 1 107 ? 4.612 -0.359 -17.755 1.00 90.25 107 ASP A CA 1
ATOM 833 C C . ASP A 1 107 ? 5.958 -0.992 -17.382 1.00 90.25 107 ASP A C 1
ATOM 835 O O . ASP A 1 107 ? 6.022 -2.124 -16.903 1.00 90.25 107 ASP A O 1
ATOM 839 N N . LYS A 1 108 ? 7.028 -0.202 -17.489 1.00 87.19 108 LYS A N 1
ATOM 840 C CA . LYS A 1 108 ? 8.391 -0.562 -17.095 1.00 87.19 108 LYS A CA 1
ATOM 841 C C . LYS A 1 108 ? 8.540 -0.984 -15.628 1.00 87.19 108 LYS A C 1
ATOM 843 O O . LYS A 1 108 ? 9.329 -1.872 -15.325 1.00 87.19 108 LYS A O 1
ATOM 848 N N . PHE A 1 109 ? 7.789 -0.362 -14.718 1.00 88.81 109 PHE A N 1
ATOM 849 C CA . PHE A 1 109 ? 7.830 -0.645 -13.278 1.00 88.81 109 PHE A CA 1
ATOM 850 C C . PHE A 1 109 ? 6.623 -1.454 -12.800 1.00 88.81 109 PHE A C 1
ATOM 852 O O . PHE A 1 109 ? 6.633 -1.954 -11.678 1.00 88.81 109 PHE A O 1
ATOM 859 N N . LYS A 1 110 ? 5.601 -1.633 -13.644 1.00 91.00 110 LYS A N 1
ATOM 860 C CA . LYS A 1 110 ? 4.341 -2.302 -13.303 1.00 91.00 110 LYS A CA 1
ATOM 861 C C . LYS A 1 110 ? 4.558 -3.707 -12.747 1.00 91.00 110 LYS A C 1
ATOM 863 O O . LYS A 1 110 ? 4.040 -4.024 -11.685 1.00 91.00 110 LYS A O 1
ATOM 868 N N . LYS A 1 111 ? 5.394 -4.527 -13.395 1.00 90.88 111 LYS A N 1
ATOM 869 C CA . LYS A 1 111 ? 5.700 -5.891 -12.920 1.00 90.88 111 LYS A CA 1
ATOM 870 C C . LYS A 1 111 ? 6.388 -5.903 -11.550 1.00 90.88 111 LYS A C 1
ATOM 872 O O . LYS A 1 111 ? 6.099 -6.774 -10.733 1.00 90.88 111 LYS A O 1
ATOM 877 N N . LEU A 1 112 ? 7.300 -4.959 -11.309 1.00 88.00 112 LEU A N 1
ATOM 878 C CA . LEU A 1 112 ? 7.989 -4.830 -10.024 1.00 88.00 112 LEU A CA 1
ATOM 879 C C . LEU A 1 112 ? 7.016 -4.373 -8.933 1.00 88.00 112 LEU A C 1
ATOM 881 O O . LEU A 1 112 ? 6.951 -5.006 -7.886 1.00 88.00 112 LEU A O 1
ATOM 885 N N . ALA A 1 113 ? 6.218 -3.340 -9.210 1.00 90.56 113 ALA A N 1
ATOM 886 C CA . ALA A 1 113 ? 5.199 -2.845 -8.293 1.00 90.56 113 ALA A CA 1
ATOM 887 C C . ALA A 1 113 ? 4.196 -3.951 -7.927 1.00 90.56 113 ALA A C 1
ATOM 889 O O . ALA A 1 113 ? 4.021 -4.232 -6.747 1.00 90.56 113 ALA A O 1
ATOM 890 N N . LEU A 1 114 ? 3.618 -4.648 -8.914 1.00 93.06 114 LEU A N 1
ATOM 891 C CA . LEU A 1 114 ? 2.694 -5.765 -8.672 1.00 93.06 114 LEU A CA 1
ATOM 892 C C . LEU A 1 114 ? 3.307 -6.821 -7.749 1.00 93.06 114 LEU A C 1
ATOM 894 O O . LEU A 1 114 ? 2.675 -7.220 -6.778 1.00 93.06 114 LEU A O 1
ATOM 898 N N . ARG A 1 115 ? 4.553 -7.237 -8.010 1.00 92.44 115 ARG A N 1
ATOM 899 C CA . ARG A 1 115 ? 5.251 -8.218 -7.168 1.00 92.44 115 ARG A CA 1
ATOM 900 C C . ARG A 1 115 ? 5.348 -7.758 -5.712 1.00 92.44 115 ARG A C 1
ATOM 902 O O . ARG A 1 115 ? 5.083 -8.552 -4.819 1.00 92.44 115 ARG A O 1
ATOM 909 N N . LEU A 1 116 ? 5.729 -6.503 -5.487 1.00 91.00 116 LEU A N 1
ATOM 910 C CA . LEU A 1 116 ? 5.883 -5.936 -4.147 1.00 91.00 116 LEU A CA 1
ATOM 911 C C . LEU A 1 116 ? 4.551 -5.892 -3.386 1.00 91.00 116 LEU A C 1
ATOM 913 O O . LEU A 1 116 ? 4.488 -6.290 -2.227 1.00 91.00 116 LEU A O 1
ATOM 917 N N . PHE A 1 117 ? 3.473 -5.473 -4.051 1.00 92.19 117 PHE A N 1
ATOM 918 C CA . PHE A 1 117 ? 2.141 -5.462 -3.443 1.00 92.19 117 PHE A CA 1
ATOM 919 C C . PHE A 1 117 ? 1.624 -6.875 -3.144 1.00 92.19 117 PHE A C 1
ATOM 921 O O . PHE A 1 117 ? 1.128 -7.110 -2.044 1.00 92.19 117 PHE A O 1
ATOM 928 N N . HIS A 1 118 ? 1.798 -7.828 -4.067 1.00 94.50 118 HIS A N 1
ATOM 929 C CA . HIS A 1 118 ? 1.426 -9.227 -3.828 1.00 94.50 118 HIS A CA 1
ATOM 930 C C . HIS A 1 118 ? 2.215 -9.855 -2.681 1.00 94.50 118 HIS A C 1
ATOM 932 O O . HIS A 1 118 ? 1.641 -10.585 -1.886 1.00 94.50 118 HIS A O 1
ATOM 938 N N . GLN A 1 119 ? 3.497 -9.522 -2.523 1.00 94.19 119 GLN A N 1
ATOM 939 C CA . GLN A 1 119 ? 4.282 -10.016 -1.393 1.00 94.19 119 GLN A CA 1
ATOM 940 C C . GLN A 1 119 ? 3.696 -9.568 -0.043 1.00 94.19 119 GLN A C 1
ATOM 942 O O . GLN A 1 119 ? 3.673 -10.352 0.906 1.00 94.19 119 GLN A O 1
ATOM 947 N N . CYS A 1 120 ? 3.201 -8.331 0.055 1.00 95.06 120 CYS A N 1
ATOM 948 C CA . CYS A 1 120 ? 2.514 -7.868 1.260 1.00 95.06 120 CYS A CA 1
ATOM 949 C C . CYS A 1 120 ? 1.166 -8.563 1.472 1.00 95.06 120 CYS A C 1
ATOM 951 O O . CYS A 1 120 ? 0.812 -8.865 2.612 1.00 95.06 120 CYS A O 1
ATOM 953 N N . ASP A 1 121 ? 0.427 -8.837 0.399 1.00 95.50 121 ASP A N 1
ATOM 954 C CA . ASP A 1 121 ? -0.843 -9.567 0.451 1.00 95.50 121 ASP A CA 1
ATOM 955 C C . ASP A 1 121 ? -0.656 -11.019 0.906 1.00 95.50 121 ASP A C 1
ATOM 957 O O . ASP A 1 121 ? -1.286 -11.456 1.870 1.00 95.50 121 ASP A O 1
ATOM 961 N N . ASP A 1 122 ? 0.315 -11.727 0.334 1.00 95.44 122 ASP A N 1
ATOM 962 C CA . ASP A 1 122 ? 0.645 -13.102 0.714 1.00 95.44 122 ASP A CA 1
ATOM 963 C C . ASP A 1 122 ? 1.001 -13.219 2.206 1.00 95.44 122 ASP A C 1
ATOM 965 O O . ASP A 1 122 ? 0.630 -14.188 2.875 1.00 95.44 122 ASP A O 1
ATOM 969 N N . GLN A 1 123 ? 1.709 -12.221 2.746 1.00 94.25 123 GLN A N 1
ATOM 970 C CA . GLN A 1 123 ? 2.152 -12.212 4.141 1.00 94.25 123 GLN A CA 1
ATOM 971 C C . GLN A 1 123 ? 1.073 -11.736 5.120 1.00 94.25 123 GLN A C 1
ATOM 973 O O . GLN A 1 123 ? 0.987 -12.249 6.238 1.00 94.25 123 GLN A O 1
ATOM 978 N N . LEU A 1 124 ? 0.288 -10.723 4.744 1.00 95.88 124 LEU A N 1
ATOM 979 C CA . LEU A 1 124 ? -0.530 -9.949 5.684 1.00 95.88 124 LEU A CA 1
ATOM 980 C C . LEU A 1 124 ? -1.985 -9.759 5.244 1.00 95.88 124 LEU A C 1
ATOM 982 O O . LEU A 1 124 ? -2.793 -9.357 6.081 1.00 95.88 124 LEU A O 1
ATOM 986 N N . GLY A 1 125 ? -2.361 -10.087 4.008 1.00 91.62 125 GLY A N 1
ATOM 987 C CA . GLY A 1 125 ? -3.726 -9.935 3.486 1.00 91.62 125 GLY A CA 1
ATOM 988 C C . GLY A 1 125 ? -4.770 -10.660 4.339 1.00 91.62 125 GLY A C 1
ATOM 989 O O . GLY A 1 125 ? -5.815 -10.109 4.672 1.00 91.62 125 GLY A O 1
ATOM 990 N N . LYS A 1 126 ? -4.431 -11.849 4.855 1.00 92.44 126 LYS A N 1
ATOM 991 C CA . LYS A 1 126 ? -5.296 -12.621 5.775 1.00 92.44 126 LYS A CA 1
ATOM 992 C C . LYS A 1 126 ? -5.495 -11.976 7.151 1.00 92.44 126 LYS A C 1
ATOM 994 O O . LYS A 1 126 ? -6.356 -12.409 7.910 1.00 92.44 126 LYS A O 1
ATOM 999 N N . THR A 1 127 ? -4.678 -10.985 7.507 1.00 93.44 127 THR A N 1
ATOM 1000 C CA . THR A 1 127 ? -4.803 -10.250 8.776 1.00 93.44 127 THR A CA 1
ATOM 1001 C C . THR A 1 127 ? -5.762 -9.067 8.673 1.00 93.44 127 THR A C 1
ATOM 1003 O O . THR A 1 127 ? -6.090 -8.461 9.693 1.00 93.44 127 THR A O 1
ATOM 1006 N N . LEU A 1 128 ? -6.218 -8.733 7.461 1.00 94.69 128 LEU A N 1
ATOM 1007 C CA . LEU A 1 128 ? -7.161 -7.651 7.223 1.00 94.69 128 LEU A CA 1
ATOM 1008 C C . LEU A 1 128 ? -8.545 -8.066 7.722 1.00 94.69 128 LEU A C 1
ATOM 1010 O O . LEU A 1 128 ? -9.173 -8.981 7.195 1.00 94.69 128 LEU A O 1
ATOM 1014 N N . GLN A 1 129 ? -9.005 -7.391 8.772 1.00 94.62 129 GLN A N 1
ATOM 1015 C CA . GLN A 1 129 ? -10.314 -7.613 9.372 1.00 94.62 129 GLN A CA 1
ATOM 1016 C C . GLN A 1 129 ? -11.155 -6.341 9.214 1.00 94.62 129 GLN A C 1
ATOM 1018 O O . GLN A 1 129 ? -10.952 -5.380 9.958 1.00 94.62 129 GLN A O 1
ATOM 1023 N N . PRO A 1 130 ? -12.115 -6.313 8.274 1.00 90.75 130 PRO A N 1
ATOM 1024 C CA . PRO A 1 130 ? -12.932 -5.127 7.992 1.00 90.75 130 PRO A CA 1
ATOM 1025 C C . PRO A 1 130 ? -13.767 -4.643 9.182 1.00 90.75 130 PRO A C 1
ATOM 1027 O O . PRO A 1 130 ? -14.158 -3.477 9.230 1.00 90.75 130 PRO A O 1
ATOM 1030 N N . ASN A 1 131 ? -14.029 -5.527 10.144 1.00 91.81 131 ASN A N 1
ATOM 1031 C CA . ASN A 1 131 ? -14.839 -5.244 11.327 1.00 91.81 131 ASN A CA 1
ATOM 1032 C C . ASN A 1 131 ? -13.999 -5.037 12.601 1.00 91.81 131 ASN A C 1
ATOM 1034 O O . ASN A 1 131 ? -14.572 -4.876 13.673 1.00 91.81 131 ASN A O 1
ATOM 1038 N N . ASP A 1 132 ? -12.663 -5.048 12.507 1.00 92.62 132 ASP A N 1
ATOM 1039 C CA . ASP A 1 132 ? -11.790 -4.724 13.639 1.00 92.62 132 ASP A CA 1
ATOM 1040 C C . ASP A 1 132 ? -11.901 -3.230 13.972 1.00 92.62 132 ASP A C 1
ATOM 1042 O O . ASP A 1 132 ? -11.610 -2.370 13.138 1.00 92.62 132 ASP A O 1
ATOM 1046 N N . GLU A 1 133 ? -12.297 -2.926 15.209 1.00 92.81 133 GLU A N 1
ATOM 1047 C CA . GLU A 1 133 ? -12.474 -1.559 15.703 1.00 92.81 133 GLU A CA 1
ATOM 1048 C C . GLU A 1 133 ? -11.181 -0.726 15.630 1.00 92.81 133 GLU A C 1
ATOM 1050 O O . GLU A 1 133 ? -11.233 0.497 15.459 1.00 92.81 133 GLU A O 1
ATOM 1055 N N . LEU A 1 134 ? -10.018 -1.375 15.751 1.00 93.62 134 LEU A N 1
ATOM 1056 C CA . LEU A 1 134 ? -8.706 -0.724 15.713 1.00 93.62 134 LEU A CA 1
ATOM 1057 C C . LEU A 1 134 ? -8.030 -0.821 14.342 1.00 93.62 134 LEU A C 1
ATOM 1059 O O . LEU A 1 134 ? -7.021 -0.151 14.100 1.00 93.62 134 LEU A O 1
ATOM 1063 N N . CYS A 1 135 ? -8.576 -1.638 13.439 1.00 95.81 135 CYS A N 1
ATOM 1064 C CA . CYS A 1 135 ? -8.025 -1.892 12.113 1.00 95.81 135 CYS A CA 1
ATOM 1065 C C . CYS A 1 135 ? -6.533 -2.310 12.158 1.00 95.81 135 CYS A C 1
ATOM 1067 O O . CYS A 1 135 ? -5.729 -1.884 11.323 1.00 95.81 135 CYS A O 1
ATOM 1069 N N . ALA A 1 136 ? -6.128 -3.118 13.141 1.00 94.38 136 ALA A N 1
ATOM 1070 C CA . ALA A 1 136 ? -4.724 -3.402 13.442 1.00 94.38 136 ALA A CA 1
ATOM 1071 C C . ALA A 1 136 ? -3.994 -4.109 12.286 1.00 94.38 136 ALA A C 1
ATOM 1073 O O . ALA A 1 136 ? -2.821 -3.823 12.022 1.00 94.38 136 ALA A O 1
ATOM 1074 N N . GLY A 1 137 ? -4.690 -4.994 11.561 1.00 95.62 137 GLY A N 1
ATOM 1075 C CA . GLY A 1 137 ? -4.156 -5.664 10.370 1.00 95.62 137 GLY A CA 1
ATOM 1076 C C . GLY A 1 137 ? -3.748 -4.685 9.267 1.00 95.62 137 GLY A C 1
ATOM 1077 O O . GLY A 1 137 ? -2.677 -4.823 8.675 1.00 95.62 137 GLY A O 1
ATOM 1078 N N . TYR A 1 138 ? -4.537 -3.627 9.063 1.00 96.62 138 TYR A N 1
ATOM 1079 C CA . TYR A 1 138 ? -4.259 -2.609 8.049 1.00 96.62 138 TYR A CA 1
ATOM 1080 C C . TYR A 1 138 ? -2.987 -1.821 8.360 1.00 96.62 138 TYR A C 1
ATOM 1082 O O . TYR A 1 138 ? -2.233 -1.524 7.442 1.00 96.62 138 TYR A O 1
ATOM 1090 N N . SER A 1 139 ? -2.693 -1.540 9.635 1.00 94.19 139 SER A N 1
ATOM 1091 C CA . SER A 1 139 ? -1.437 -0.878 10.030 1.00 94.19 139 SER A CA 1
ATOM 1092 C C . SER A 1 139 ? -0.210 -1.695 9.609 1.00 94.19 139 SER A C 1
ATOM 1094 O O . SER A 1 139 ? 0.703 -1.182 8.960 1.00 94.19 139 SER A O 1
ATOM 1096 N N . LYS A 1 140 ? -0.216 -3.006 9.896 1.00 94.69 140 LYS A N 1
ATOM 1097 C CA . LYS A 1 140 ? 0.870 -3.915 9.494 1.00 94.69 140 LYS A CA 1
ATOM 1098 C C . LYS A 1 140 ? 1.008 -3.981 7.974 1.00 94.69 140 LYS A C 1
ATOM 1100 O O . LYS A 1 140 ? 2.120 -3.910 7.457 1.00 94.69 140 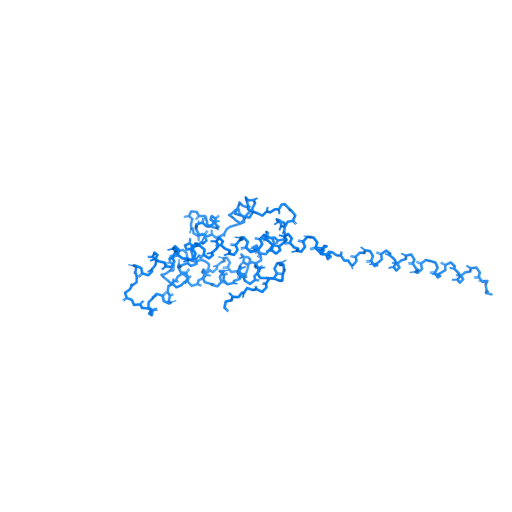LYS A O 1
ATOM 1105 N N . PHE A 1 141 ? -0.117 -4.087 7.272 1.00 95.50 141 PHE A N 1
ATOM 1106 C CA . PHE A 1 141 ? -0.146 -4.136 5.815 1.00 95.50 141 PHE A CA 1
ATOM 1107 C C . PHE A 1 141 ? 0.382 -2.838 5.177 1.00 95.50 141 PHE A C 1
ATOM 1109 O O . PHE A 1 141 ? 1.232 -2.889 4.290 1.00 95.50 141 PHE A O 1
ATOM 1116 N N . GLY A 1 142 ? -0.037 -1.673 5.682 1.00 94.00 142 GLY A N 1
ATOM 1117 C CA . GLY A 1 142 ? 0.463 -0.370 5.235 1.00 94.00 142 GLY A CA 1
ATOM 1118 C C . GLY A 1 142 ? 1.967 -0.212 5.433 1.00 94.00 142 GLY A C 1
ATOM 1119 O O . GLY A 1 142 ? 2.651 0.233 4.515 1.00 94.00 142 GLY A O 1
ATOM 1120 N N . ASN A 1 143 ? 2.499 -0.660 6.575 1.00 92.88 143 ASN A N 1
ATOM 1121 C CA . ASN A 1 143 ? 3.943 -0.664 6.821 1.00 92.88 143 ASN A CA 1
ATOM 1122 C C . ASN A 1 143 ? 4.693 -1.561 5.824 1.00 92.88 143 ASN A C 1
ATOM 1124 O O . ASN A 1 143 ? 5.752 -1.176 5.332 1.00 92.88 143 ASN A O 1
ATOM 1128 N N . CYS A 1 144 ? 4.143 -2.731 5.481 1.00 94.75 144 CYS A N 1
ATOM 1129 C CA . CYS A 1 144 ? 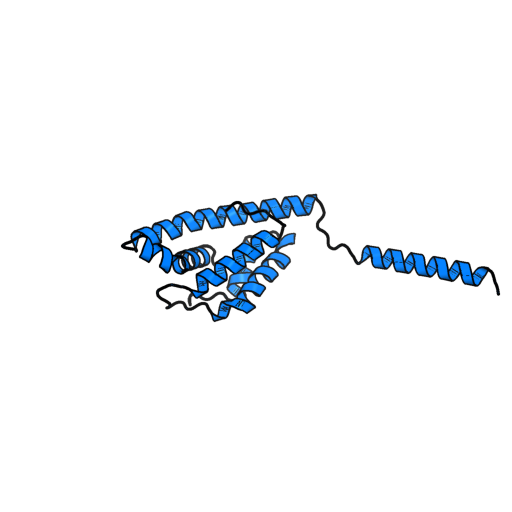4.733 -3.593 4.456 1.00 94.75 144 CYS A CA 1
ATOM 1130 C C . CYS A 1 144 ? 4.801 -2.892 3.093 1.00 94.75 144 CYS A C 1
ATOM 1132 O O . CYS A 1 144 ? 5.857 -2.888 2.454 1.00 94.75 144 CYS A O 1
ATOM 1134 N N . ILE A 1 145 ? 3.704 -2.254 2.667 1.00 92.25 145 ILE A N 1
ATOM 1135 C CA . ILE A 1 145 ? 3.666 -1.494 1.410 1.00 92.25 145 ILE A CA 1
ATOM 1136 C C . ILE A 1 145 ? 4.679 -0.353 1.445 1.00 92.25 145 ILE A C 1
ATOM 1138 O O . ILE A 1 145 ? 5.437 -0.180 0.496 1.00 92.25 145 ILE A O 1
ATOM 1142 N N . GLN A 1 146 ? 4.711 0.418 2.531 1.00 90.00 146 GLN A N 1
ATOM 1143 C CA . GLN A 1 146 ? 5.621 1.549 2.679 1.00 90.00 146 GLN A CA 1
ATOM 1144 C C . GLN A 1 146 ? 7.086 1.117 2.547 1.00 90.00 146 GLN A C 1
ATOM 1146 O O . GLN A 1 146 ? 7.828 1.729 1.778 1.00 90.00 146 GLN A O 1
ATOM 1151 N N . ASN A 1 147 ? 7.481 0.045 3.238 1.00 89.69 147 ASN A N 1
ATOM 1152 C CA . ASN A 1 147 ? 8.834 -0.507 3.148 1.00 89.69 147 ASN A CA 1
ATOM 1153 C C . ASN A 1 147 ? 9.136 -0.999 1.728 1.00 89.69 147 ASN A C 1
ATOM 1155 O O . ASN A 1 147 ? 10.164 -0.658 1.154 1.00 89.69 147 ASN A O 1
ATOM 1159 N N . SER A 1 148 ? 8.186 -1.697 1.107 1.00 89.12 148 SER A N 1
ATOM 1160 C CA . SER A 1 148 ? 8.328 -2.171 -0.271 1.00 89.12 148 SER A CA 1
ATOM 1161 C C . SER A 1 148 ? 8.502 -1.024 -1.277 1.00 89.12 148 SER A C 1
ATOM 1163 O O . SER A 1 148 ? 9.293 -1.125 -2.213 1.00 89.12 148 SER A O 1
ATOM 1165 N N . ILE A 1 149 ? 7.795 0.095 -1.084 1.00 85.44 149 ILE A N 1
ATOM 1166 C CA . ILE A 1 149 ? 7.934 1.303 -1.909 1.00 85.44 149 ILE A CA 1
ATOM 1167 C C . ILE A 1 149 ? 9.315 1.949 -1.714 1.00 85.44 149 ILE A C 1
ATOM 1169 O O . ILE A 1 149 ? 9.903 2.411 -2.699 1.00 85.44 149 ILE A O 1
ATOM 1173 N N . ALA A 1 150 ? 9.835 1.979 -0.481 1.00 82.88 150 ALA A N 1
ATOM 1174 C CA . ALA A 1 150 ? 11.183 2.473 -0.182 1.00 82.88 150 ALA A CA 1
ATOM 1175 C C . ALA A 1 150 ? 12.250 1.651 -0.925 1.00 82.88 150 ALA A C 1
ATOM 1177 O O . ALA A 1 150 ? 13.127 2.206 -1.600 1.00 82.88 150 ALA A O 1
ATOM 1178 N N . ASP A 1 151 ? 12.101 0.326 -0.875 1.00 81.56 151 ASP A N 1
ATOM 1179 C CA . ASP A 1 151 ? 13.042 -0.634 -1.448 1.00 81.56 151 ASP A CA 1
ATOM 1180 C C . ASP A 1 151 ? 12.996 -0.669 -2.981 1.00 81.56 151 ASP A C 1
ATOM 1182 O O . ASP A 1 151 ? 14.026 -0.877 -3.620 1.00 81.56 151 ASP A O 1
ATOM 1186 N N . MET A 1 152 ? 11.836 -0.395 -3.597 1.00 79.50 152 MET A N 1
ATOM 1187 C CA . MET A 1 152 ? 11.616 -0.522 -5.047 1.00 79.50 152 MET A CA 1
ATOM 1188 C C . MET A 1 152 ? 12.657 0.210 -5.909 1.00 79.50 152 MET A C 1
ATOM 1190 O O . MET A 1 152 ? 13.038 -0.284 -6.969 1.00 79.50 152 MET A O 1
ATOM 1194 N N . CYS A 1 153 ? 13.095 1.398 -5.479 1.00 81.69 153 CYS A N 1
ATOM 1195 C CA . CYS A 1 153 ? 14.058 2.223 -6.218 1.00 81.69 153 CYS A CA 1
ATOM 1196 C C . CYS A 1 153 ? 15.186 2.762 -5.323 1.00 81.69 153 CYS A C 1
ATOM 1198 O O . CYS A 1 153 ? 15.818 3.761 -5.692 1.00 81.69 153 CYS A O 1
ATOM 1200 N N . HIS A 1 154 ? 15.387 2.166 -4.138 1.00 74.31 154 HIS A N 1
ATOM 1201 C CA . HIS A 1 154 ? 16.279 2.675 -3.087 1.00 74.31 154 HIS A CA 1
ATOM 1202 C C . HIS A 1 154 ? 16.055 4.173 -2.833 1.00 74.31 154 HIS A C 1
ATOM 1204 O O . HIS A 1 154 ? 16.938 5.015 -3.047 1.00 74.31 154 HIS A O 1
ATOM 1210 N N . VAL A 1 155 ? 14.810 4.526 -2.517 1.00 61.09 155 VAL A N 1
ATOM 1211 C CA . VAL A 1 155 ? 14.437 5.902 -2.189 1.00 61.09 155 VAL A CA 1
ATOM 1212 C C . VAL A 1 155 ? 14.470 6.012 -0.678 1.00 61.09 155 VAL A C 1
ATOM 1214 O O . VAL A 1 155 ? 13.633 5.412 -0.012 1.00 61.09 155 VAL A O 1
ATOM 1217 N N . ASP A 1 156 ? 15.399 6.809 -0.153 1.00 59.22 156 ASP A N 1
ATOM 1218 C CA . ASP A 1 156 ? 15.348 7.217 1.247 1.00 59.22 156 ASP A CA 1
ATOM 1219 C C . ASP A 1 156 ? 14.031 7.960 1.458 1.00 59.22 156 ASP A C 1
ATOM 1221 O O . ASP A 1 156 ? 13.793 9.000 0.829 1.00 59.22 156 ASP A O 1
ATOM 1225 N N . ILE A 1 157 ? 13.141 7.403 2.280 1.00 54.03 157 ILE A N 1
ATOM 1226 C CA . ILE A 1 157 ? 11.922 8.103 2.657 1.00 54.03 157 ILE A CA 1
ATOM 1227 C C . ILE A 1 157 ? 12.235 8.900 3.924 1.00 54.03 157 ILE A C 1
ATOM 1229 O O . ILE A 1 157 ? 12.462 8.287 4.966 1.00 54.03 157 ILE A O 1
ATOM 1233 N N . PRO A 1 158 ? 12.293 10.244 3.859 1.00 46.03 158 PRO A N 1
ATOM 1234 C CA . PRO A 1 158 ? 12.510 11.055 5.044 1.00 46.03 158 PRO A CA 1
ATOM 1235 C C . PRO A 1 158 ? 11.219 11.039 5.865 1.00 46.03 158 PRO A C 1
ATOM 1237 O O . PRO A 1 158 ? 10.252 11.718 5.515 1.00 46.03 158 PRO A O 1
ATOM 1240 N N . PHE A 1 159 ? 11.201 10.233 6.919 1.00 43.12 159 PHE A N 1
ATOM 1241 C CA . PHE A 1 159 ? 10.206 10.287 7.982 1.00 43.12 159 PHE A CA 1
ATOM 1242 C C . PHE A 1 159 ? 10.913 10.545 9.305 1.00 43.12 159 PHE A C 1
ATOM 1244 O O . PHE A 1 159 ? 11.900 9.828 9.582 1.00 43.12 159 PHE A O 1
#

Sequence (159 aa):
MSPDTQSRRVILSLIILSIVISVVAGAFTDSELKECKKFTRKVLKQILKELGVCNSEWKNKTKSQEEHSKKMGCVVRCILDKEQMLDEHGLVTSETIIRSVGDRAPDKFKKLALRLFHQCDDQLGKTLQPNDELCAGYSKFGNCIQNSIADMCHVDIPF

InterPro domains:
  IPR006170 Pheromone/general odorant binding protein [PF01395] (35-146)

Foldseek 3Di:
DDPVVVVVVVVVVVVVVVVVVVVPDPDDDPVRLVVLLVLLVVVVVLLVVLLVVLLVVVVVVDDDPVRSVLQVLVSLLSSCVVLQQADPQSAGDLVSLCVSLVVRPDPVCSVVSSVQLVVLCVVQRVVQDVPPPSNVSSVSSSVSNVVSSCVSSVNPDDD

pLDDT: mean 85.26, std 14.28, range [43.12, 97.25]

Secondary structure (DSSP, 8-state):
--HHHHHHHHHHHHHHHHHHHHHS--PPPHHHHHHHHHHHHHHHHHHHHHHHHHHHHHHTT-SSHHHHHHTHHHHHHHHHHHTT-S-TTS---HHHHHHHHHTTS-HHHHHHHHHHHHHHHHHHGGG--TT-TT-HHHHHHHHHHHHHHHHHTT-----

Organism: NCBI:txid39272